Protein AF-A0A5J4QDT3-F1 (afdb_monomer_lite)

Foldseek 3Di:
DVVLLVLLVVLVVLVVCLVCPCVVVDDRDPVVNVVSVVVNVVSLVVLVVVDDPDPVVNVVSVD

InterPro domains:
  IPR010570 UpxZ family [PF06603] (8-62)
  IPR038533 UpxZ superfamily [G3DSA:1.25.40.810] (1-63)

Radius of gyration: 13.74 Å; chains: 1; bounding box: 30×17×38 Å

pLDDT: mean 89.85, std 8.6, range [56.78, 98.19]

Organism: NCBI:txid433724

Secondary structure (DSSP, 8-state):
-HHHHHHHHHHHHHHHHHHTTTTTS----HHHHHHHHHHHHHHHHHHHTT--SSHHHHHHHH-

Sequence (63 aa):
MSGLTTQIRELQRLTHELLYLGTDGSAVYSDRFCQLNEDVLKCSDALLELRSENPEEEAHICS

Structure (mmCIF, N/CA/C/O backbone):
data_AF-A0A5J4QDT3-F1
#
_entry.id   AF-A0A5J4QDT3-F1
#
loop_
_atom_site.group_PDB
_atom_site.id
_atom_site.type_symbol
_atom_site.label_atom_id
_atom_site.label_alt_id
_atom_site.label_comp_id
_atom_site.label_asym_id
_atom_site.label_entity_id
_atom_site.label_seq_id
_atom_site.pdbx_PDB_ins_code
_atom_site.Cartn_x
_atom_site.Cartn_y
_atom_site.Cartn_z
_atom_site.occupancy
_atom_site.B_iso_or_equiv
_atom_site.auth_seq_id
_atom_site.auth_comp_id
_atom_site.auth_asym_id
_atom_site.auth_atom_id
_atom_site.pdbx_PDB_model_num
ATOM 1 N N . MET A 1 1 ? -10.790 -10.358 14.820 1.00 56.78 1 MET A N 1
ATOM 2 C CA . MET A 1 1 ? -9.352 -10.009 14.792 1.00 56.78 1 MET A CA 1
ATOM 3 C C . MET A 1 1 ? -8.613 -10.521 13.554 1.00 56.78 1 MET A C 1
ATOM 5 O O . MET A 1 1 ? -7.806 -9.773 13.034 1.00 56.78 1 MET A O 1
ATOM 9 N N . SER A 1 2 ? -8.896 -11.713 13.004 1.00 68.62 2 SER A N 1
ATOM 10 C CA . SER A 1 2 ? -8.185 -12.212 11.804 1.00 68.62 2 SER A CA 1
ATOM 11 C C . SER A 1 2 ? -8.398 -11.381 10.526 1.00 68.62 2 SER A C 1
ATOM 13 O O . SER A 1 2 ? -7.470 -11.264 9.731 1.00 68.62 2 SER A O 1
ATOM 15 N N . GLY A 1 3 ? -9.581 -10.786 10.327 1.00 80.25 3 GLY A N 1
ATOM 16 C CA . GLY A 1 3 ? -9.879 -9.962 9.144 1.00 80.25 3 GLY A CA 1
ATOM 17 C C . GLY A 1 3 ? -9.076 -8.658 9.084 1.00 80.25 3 GLY A C 1
ATOM 18 O O . GLY A 1 3 ? -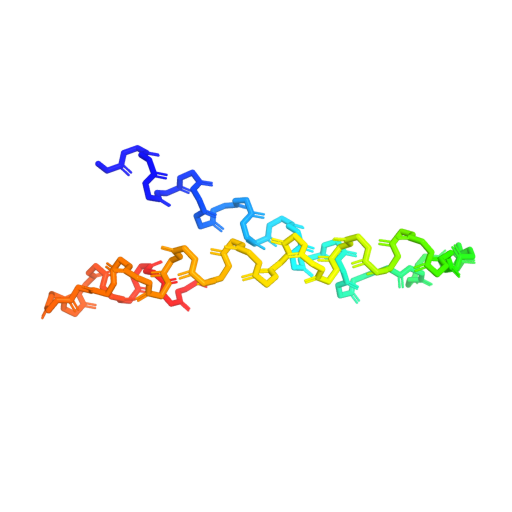8.428 -8.393 8.077 1.00 80.25 3 GLY A O 1
ATOM 19 N N . LEU A 1 4 ? -9.039 -7.907 10.192 1.00 82.19 4 LEU A N 1
ATOM 20 C CA . LEU A 1 4 ? -8.335 -6.623 10.286 1.00 82.19 4 LEU A CA 1
ATOM 21 C C . LEU A 1 4 ? -6.824 -6.780 10.067 1.00 82.19 4 LEU A C 1
ATOM 23 O O . LEU A 1 4 ? -6.239 -6.115 9.220 1.00 82.19 4 LEU A O 1
ATOM 27 N N . THR A 1 5 ? -6.199 -7.736 10.761 1.00 84.81 5 THR A N 1
ATOM 28 C CA . THR A 1 5 ? -4.766 -8.020 10.594 1.00 84.81 5 THR A CA 1
ATOM 29 C C . THR A 1 5 ? -4.430 -8.473 9.168 1.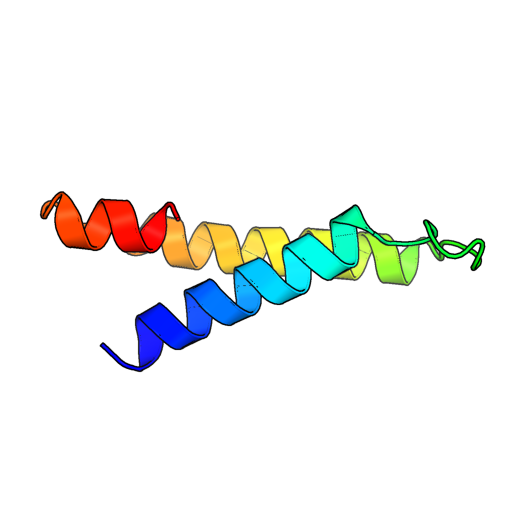00 84.81 5 THR A C 1
ATOM 31 O O . THR A 1 5 ? -3.328 -8.226 8.686 1.00 84.81 5 THR A O 1
ATOM 34 N N . THR A 1 6 ? -5.364 -9.132 8.474 1.00 88.81 6 THR A N 1
ATOM 35 C CA . THR A 1 6 ? -5.176 -9.516 7.066 1.00 88.81 6 THR A CA 1
ATOM 36 C C . THR A 1 6 ? -5.209 -8.292 6.150 1.00 88.81 6 THR A C 1
ATOM 38 O O . THR A 1 6 ? -4.345 -8.174 5.287 1.00 88.81 6 THR A O 1
ATOM 41 N N . GLN A 1 7 ? -6.139 -7.357 6.367 1.00 89.12 7 GLN A N 1
ATOM 42 C CA . GLN A 1 7 ? -6.223 -6.110 5.596 1.00 89.12 7 GLN A CA 1
ATOM 43 C C . GLN A 1 7 ? -5.000 -5.208 5.806 1.00 89.12 7 GLN A C 1
ATOM 45 O O . GLN A 1 7 ? -4.444 -4.714 4.830 1.00 89.12 7 GLN A O 1
ATOM 50 N N . ILE A 1 8 ? -4.527 -5.058 7.049 1.00 90.56 8 ILE A N 1
ATOM 51 C CA . ILE A 1 8 ? -3.313 -4.282 7.361 1.00 90.56 8 ILE A CA 1
ATOM 52 C C . ILE A 1 8 ? -2.094 -4.874 6.644 1.00 90.56 8 ILE A C 1
ATOM 54 O O . ILE A 1 8 ? -1.342 -4.152 5.994 1.00 90.56 8 ILE A O 1
ATOM 58 N N . ARG A 1 9 ? -1.916 -6.201 6.697 1.00 92.50 9 ARG A N 1
ATOM 59 C CA . ARG A 1 9 ? -0.805 -6.874 6.000 1.00 92.50 9 ARG A CA 1
ATOM 60 C C . ARG A 1 9 ? -0.869 -6.700 4.489 1.00 92.50 9 ARG A C 1
ATOM 62 O O . ARG A 1 9 ? 0.174 -6.545 3.860 1.00 92.50 9 ARG A O 1
ATOM 69 N N . GLU A 1 10 ? -2.065 -6.732 3.912 1.00 94.44 10 GLU A N 1
ATOM 70 C CA . GLU A 1 10 ? -2.228 -6.524 2.475 1.00 94.44 10 GLU A CA 1
ATOM 71 C C . GLU A 1 10 ? -1.909 -5.078 2.079 1.00 94.44 10 GLU A C 1
ATOM 73 O O . GLU A 1 10 ? -1.165 -4.866 1.122 1.00 94.44 10 GLU A O 1
ATOM 78 N N . LEU A 1 11 ? -2.356 -4.089 2.862 1.00 95.25 11 LEU A N 1
ATOM 79 C CA . LEU A 1 11 ? -1.980 -2.692 2.649 1.00 95.25 11 LEU A CA 1
ATOM 80 C C . LEU A 1 11 ? -0.460 -2.493 2.757 1.00 95.25 11 LEU A C 1
ATOM 82 O O . LEU A 1 11 ? 0.136 -1.852 1.891 1.00 95.25 11 LEU A O 1
ATOM 86 N N . GLN A 1 12 ? 0.182 -3.071 3.777 1.00 94.75 12 GLN A N 1
ATOM 87 C CA . GLN A 1 12 ? 1.639 -3.020 3.945 1.00 94.75 12 GLN A CA 1
ATOM 88 C C . GLN A 1 12 ? 2.363 -3.634 2.739 1.00 94.75 12 GLN A C 1
ATOM 90 O O . GLN A 1 12 ? 3.321 -3.051 2.229 1.00 94.75 12 GLN A O 1
ATOM 95 N N . ARG A 1 13 ? 1.884 -4.781 2.238 1.00 96.94 13 ARG A N 1
ATOM 96 C CA . ARG A 1 13 ? 2.443 -5.456 1.060 1.00 96.94 13 ARG A CA 1
ATOM 97 C C . ARG A 1 13 ? 2.333 -4.589 -0.195 1.00 96.94 13 ARG A C 1
ATOM 99 O O . ARG A 1 13 ? 3.333 -4.401 -0.884 1.00 96.94 13 ARG A O 1
ATOM 106 N N . LEU A 1 14 ? 1.143 -4.061 -0.481 1.00 97.69 14 LEU A N 1
ATOM 107 C CA . LEU A 1 14 ? 0.882 -3.220 -1.653 1.00 97.69 14 LEU A CA 1
ATOM 108 C C . LEU A 1 14 ? 1.676 -1.911 -1.599 1.00 97.69 14 LEU A C 1
ATOM 110 O O . LEU A 1 14 ? 2.269 -1.504 -2.594 1.00 97.69 14 LEU A O 1
ATOM 114 N N . THR A 1 15 ? 1.745 -1.285 -0.423 1.00 97.00 15 THR A N 1
ATOM 115 C CA . THR A 1 15 ? 2.506 -0.048 -0.215 1.00 97.00 15 THR A CA 1
ATOM 116 C C . THR A 1 15 ? 3.999 -0.289 -0.401 1.00 97.00 15 THR A C 1
ATOM 118 O O . THR A 1 15 ? 4.663 0.489 -1.081 1.00 97.00 15 THR A O 1
ATOM 121 N N . HIS A 1 16 ? 4.534 -1.389 0.136 1.00 96.94 16 HIS A N 1
ATOM 122 C CA . HIS A 1 16 ? 5.924 -1.770 -0.095 1.00 96.94 16 HIS A CA 1
ATOM 123 C C . HIS A 1 16 ? 6.195 -1.999 -1.588 1.00 96.94 16 HIS A C 1
ATOM 125 O O . HIS A 1 16 ? 7.186 -1.513 -2.123 1.00 96.94 16 HIS A O 1
ATOM 131 N N . GLU A 1 17 ? 5.312 -2.710 -2.286 1.00 96.56 17 GLU A N 1
ATOM 132 C CA . GLU A 1 17 ? 5.458 -2.940 -3.723 1.00 96.56 17 GLU A CA 1
ATOM 133 C C . GLU A 1 17 ? 5.449 -1.629 -4.526 1.00 96.56 17 GLU A C 1
ATOM 135 O O . GLU A 1 17 ? 6.299 -1.434 -5.392 1.00 96.56 17 GLU A O 1
ATOM 140 N N . LEU A 1 18 ? 4.544 -0.704 -4.197 1.00 97.12 18 LEU A N 1
ATOM 141 C CA . LEU A 1 18 ? 4.458 0.608 -4.832 1.00 97.12 18 LEU A CA 1
ATOM 142 C C . LEU A 1 18 ? 5.696 1.477 -4.553 1.00 97.12 18 LEU A C 1
ATOM 144 O O . LEU A 1 18 ? 6.234 2.083 -5.477 1.00 97.12 18 LEU A O 1
ATOM 148 N N . LEU A 1 19 ? 6.163 1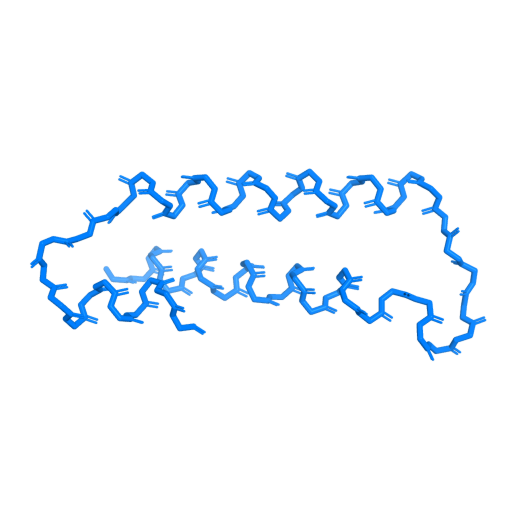.526 -3.301 1.00 96.69 19 LEU A N 1
ATOM 149 C CA . LEU A 1 19 ? 7.314 2.338 -2.885 1.00 96.69 19 LEU A CA 1
ATOM 150 C C . LEU A 1 19 ? 8.624 1.880 -3.529 1.00 96.69 19 LEU A C 1
ATOM 152 O O . LEU A 1 19 ? 9.485 2.706 -3.828 1.00 96.69 19 LEU A O 1
ATOM 156 N N . TYR A 1 20 ? 8.776 0.572 -3.731 1.00 96.19 20 TYR A N 1
ATOM 157 C CA . TYR A 1 20 ? 9.985 -0.015 -4.303 1.00 96.19 20 TYR A CA 1
ATOM 158 C C . TYR A 1 20 ? 9.875 -0.299 -5.805 1.00 96.19 20 TYR A C 1
ATOM 160 O O . TYR A 1 20 ? 10.811 -0.851 -6.393 1.00 96.19 20 TYR A O 1
ATOM 168 N N . LEU A 1 21 ? 8.782 0.102 -6.458 1.00 96.19 21 LEU A N 1
ATOM 169 C CA . LEU A 1 21 ? 8.585 -0.132 -7.883 1.00 96.19 21 LEU A CA 1
ATOM 170 C C . LEU A 1 21 ? 9.701 0.528 -8.712 1.00 96.19 21 LEU A C 1
ATOM 172 O O . LEU A 1 21 ? 9.901 1.740 -8.664 1.00 96.19 21 LEU A O 1
ATOM 176 N N . GLY A 1 22 ? 10.434 -0.282 -9.481 1.00 94.06 22 GLY A N 1
ATOM 177 C CA . GLY A 1 22 ? 11.539 0.174 -10.332 1.00 94.06 22 GLY A CA 1
ATOM 178 C C . GLY A 1 22 ? 12.840 0.502 -9.592 1.00 94.06 22 GLY A C 1
ATOM 179 O O . GLY A 1 22 ? 13.812 0.917 -10.223 1.00 94.06 22 GLY A O 1
ATOM 180 N N . THR A 1 23 ? 12.906 0.301 -8.271 1.00 95.81 23 THR A N 1
ATOM 181 C CA . THR A 1 23 ? 14.153 0.49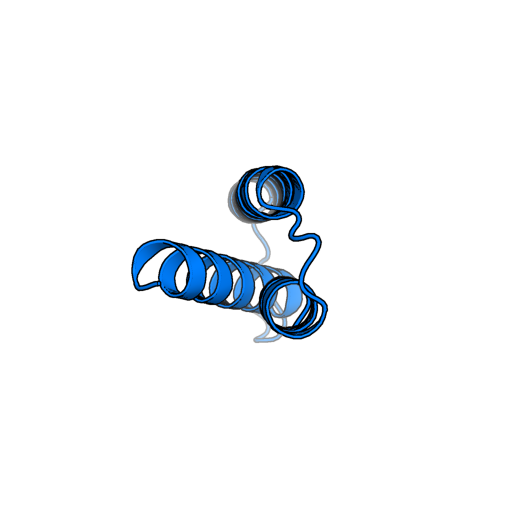7 -7.501 1.00 95.81 23 THR A CA 1
ATOM 182 C C . THR A 1 23 ? 15.227 -0.549 -7.818 1.00 95.81 23 THR A C 1
ATOM 184 O O . THR A 1 23 ? 16.411 -0.309 -7.597 1.00 95.81 23 THR A O 1
ATOM 187 N N . ASP A 1 24 ? 14.826 -1.681 -8.392 1.00 94.94 24 ASP A N 1
ATOM 188 C CA . ASP A 1 24 ? 15.678 -2.757 -8.904 1.00 94.94 24 ASP A CA 1
ATOM 189 C C . ASP A 1 24 ? 16.237 -2.477 -10.315 1.00 94.94 24 ASP A C 1
ATOM 191 O O . ASP A 1 24 ? 16.980 -3.292 -10.861 1.00 94.94 24 ASP A O 1
ATOM 195 N N . GLY A 1 25 ? 15.894 -1.329 -10.912 1.00 94.06 25 GLY A N 1
ATOM 196 C CA . GLY A 1 25 ? 16.262 -0.966 -12.281 1.00 94.06 25 GLY A CA 1
ATOM 197 C C . GLY A 1 25 ? 15.326 -1.530 -13.355 1.00 94.06 25 GLY A C 1
ATOM 198 O O . GLY A 1 25 ? 15.578 -1.316 -14.543 1.00 94.06 25 GLY A O 1
ATOM 199 N N . SER A 1 26 ? 14.248 -2.221 -12.969 1.00 93.94 26 SER A N 1
ATOM 200 C CA . SER A 1 26 ? 13.203 -2.665 -13.893 1.00 93.94 26 SER A CA 1
ATOM 201 C C . SER A 1 26 ? 12.407 -1.479 -14.447 1.00 93.94 26 SER A C 1
ATOM 203 O O . SER A 1 26 ? 12.248 -0.442 -13.800 1.00 93.94 26 SER A O 1
ATOM 205 N N . ALA A 1 27 ? 11.869 -1.630 -15.660 1.00 94.00 27 ALA A N 1
ATOM 206 C CA . ALA A 1 27 ? 11.004 -0.615 -16.250 1.00 94.00 27 ALA A CA 1
ATOM 207 C C . ALA A 1 27 ? 9.718 -0.450 -15.425 1.00 94.00 27 ALA A C 1
ATOM 209 O O . ALA A 1 27 ? 9.044 -1.427 -15.093 1.00 94.00 27 ALA A O 1
ATOM 210 N N . VAL A 1 28 ? 9.354 0.799 -15.139 1.00 95.50 28 VAL A N 1
ATOM 211 C CA . VAL A 1 28 ? 8.081 1.127 -14.493 1.00 95.50 28 VAL A CA 1
ATOM 212 C C . VAL A 1 28 ? 7.013 1.263 -15.569 1.00 95.50 28 VAL A C 1
ATOM 214 O O . VAL A 1 28 ? 7.025 2.212 -16.355 1.00 95.50 28 VAL A O 1
ATOM 217 N N . TYR A 1 29 ? 6.085 0.311 -15.602 1.00 95.50 29 TYR A N 1
ATOM 218 C CA . TYR A 1 29 ? 4.937 0.368 -16.496 1.00 95.50 29 TYR A CA 1
ATOM 219 C C . TYR A 1 29 ? 3.799 1.167 -15.859 1.00 95.50 29 TYR A C 1
ATOM 221 O O . TYR A 1 29 ? 3.458 0.975 -14.689 1.00 95.50 29 TYR A O 1
ATOM 229 N N . SER A 1 30 ? 3.219 2.088 -16.630 1.00 95.12 30 SER A N 1
ATOM 230 C CA . SER A 1 30 ? 2.198 3.016 -16.137 1.00 95.12 30 SER A CA 1
ATOM 231 C C . SER A 1 30 ? 0.918 2.311 -15.698 1.00 95.12 30 SER A C 1
ATOM 233 O O . SER A 1 30 ? 0.315 2.714 -14.714 1.00 95.12 30 SER A O 1
ATOM 235 N N . ASP A 1 31 ? 0.516 1.248 -16.392 1.00 97.25 31 ASP A N 1
ATOM 236 C CA . ASP A 1 31 ? -0.632 0.414 -16.026 1.00 97.25 31 ASP A CA 1
ATOM 237 C C . ASP A 1 31 ? -0.431 -0.255 -14.659 1.00 97.25 31 ASP A C 1
ATOM 239 O O . ASP A 1 31 ? -1.304 -0.160 -13.795 1.00 97.25 31 ASP A O 1
ATOM 243 N N . ARG A 1 32 ? 0.746 -0.850 -14.416 1.00 95.38 32 ARG A N 1
ATOM 244 C CA . ARG A 1 32 ? 1.087 -1.451 -13.121 1.00 95.38 32 ARG A CA 1
ATOM 245 C C . ARG A 1 32 ? 1.163 -0.406 -12.014 1.00 95.38 32 ARG A C 1
ATOM 247 O O . ARG A 1 32 ? 0.665 -0.648 -10.917 1.00 95.38 32 ARG A O 1
ATOM 254 N N . PHE A 1 33 ? 1.757 0.753 -12.294 1.00 96.06 33 PHE A N 1
ATOM 255 C CA . PHE A 1 33 ? 1.827 1.852 -11.335 1.00 96.06 33 PHE A CA 1
ATOM 256 C C . PHE A 1 33 ? 0.429 2.364 -10.959 1.00 96.06 33 PHE A C 1
ATOM 258 O O . PHE A 1 33 ? 0.128 2.495 -9.774 1.00 96.06 33 PHE A O 1
ATOM 265 N N . CYS A 1 34 ? -0.444 2.604 -11.942 1.00 97.31 34 CYS A N 1
ATOM 266 C CA . CYS A 1 34 ? -1.825 3.022 -11.701 1.00 97.31 34 CYS A CA 1
ATOM 267 C C . CYS A 1 34 ? -2.598 1.978 -10.888 1.00 97.31 34 CYS A C 1
ATOM 269 O O . CYS A 1 34 ? -3.234 2.340 -9.902 1.00 97.31 34 CYS A O 1
ATOM 271 N N . GLN A 1 35 ? -2.480 0.693 -11.241 1.00 97.88 35 GLN A N 1
ATOM 272 C CA . GLN A 1 35 ? -3.122 -0.396 -10.504 1.00 97.88 35 GLN A CA 1
ATOM 273 C C . GLN A 1 35 ? -2.697 -0.416 -9.029 1.00 97.88 35 GLN A C 1
ATOM 275 O O . GLN A 1 35 ? -3.551 -0.429 -8.149 1.00 97.88 35 GLN A O 1
ATOM 280 N N . LEU A 1 36 ? -1.391 -0.360 -8.750 1.00 97.88 36 LEU A N 1
ATOM 281 C CA . LEU A 1 36 ? -0.887 -0.360 -7.374 1.00 97.88 36 LEU A CA 1
ATOM 282 C C . LEU A 1 36 ? -1.382 0.853 -6.575 1.00 97.88 36 LEU A C 1
ATOM 284 O O . LEU A 1 36 ? -1.746 0.700 -5.413 1.00 97.88 36 LEU A O 1
ATOM 288 N N . ASN A 1 37 ? -1.443 2.040 -7.185 1.00 97.62 37 ASN A N 1
ATOM 289 C CA . ASN A 1 37 ? -1.992 3.227 -6.520 1.00 97.62 37 ASN A CA 1
ATOM 290 C C . ASN A 1 37 ? -3.481 3.066 -6.187 1.00 97.62 37 ASN A C 1
ATOM 292 O O . ASN A 1 37 ? -3.897 3.400 -5.079 1.00 97.62 37 ASN A O 1
ATOM 296 N N . GLU A 1 38 ? -4.285 2.550 -7.120 1.00 98.19 38 GLU A N 1
ATOM 297 C CA . GLU A 1 38 ? -5.708 2.304 -6.875 1.00 98.19 38 GLU A CA 1
ATOM 298 C C . GLU A 1 38 ? -5.937 1.265 -5.776 1.00 98.19 38 GLU A C 1
ATOM 300 O O . GLU A 1 38 ? -6.829 1.437 -4.946 1.00 98.19 38 GLU A O 1
ATOM 305 N N . ASP A 1 39 ? -5.153 0.189 -5.767 1.00 97.81 39 ASP A N 1
ATOM 306 C CA . ASP A 1 39 ? -5.304 -0.896 -4.799 1.00 97.81 39 ASP A CA 1
ATOM 307 C C . ASP A 1 39 ? -4.876 -0.456 -3.389 1.00 97.81 39 ASP A C 1
ATOM 309 O O . ASP A 1 39 ? -5.570 -0.758 -2.414 1.00 97.81 39 ASP A O 1
ATOM 313 N N . VAL A 1 40 ? -3.790 0.323 -3.278 1.00 97.50 40 VAL A N 1
ATOM 314 C CA . VAL A 1 40 ? -3.373 0.965 -2.019 1.00 97.50 40 VAL A CA 1
ATOM 315 C C . VAL A 1 40 ? -4.457 1.912 -1.510 1.00 97.50 40 VAL A C 1
ATOM 317 O O . VAL A 1 40 ? -4.812 1.842 -0.332 1.00 97.50 40 VAL A O 1
ATOM 320 N N . LEU A 1 41 ? -5.016 2.763 -2.377 1.00 96.38 41 LEU A N 1
ATOM 321 C CA . LEU A 1 41 ? -6.085 3.690 -1.999 1.00 96.38 41 LEU A CA 1
ATOM 322 C C . LEU A 1 41 ? -7.322 2.940 -1.486 1.00 96.38 41 LEU A C 1
ATOM 324 O O . LEU A 1 41 ? -7.761 3.192 -0.369 1.00 96.38 41 LEU A O 1
ATOM 328 N N . LYS A 1 42 ? -7.824 1.953 -2.240 1.00 95.69 42 LYS A N 1
ATOM 329 C CA . LYS A 1 42 ? -8.997 1.147 -1.850 1.00 95.69 42 LYS A CA 1
ATOM 330 C C . LYS A 1 42 ? -8.797 0.444 -0.505 1.00 95.69 42 LYS A C 1
ATOM 332 O O . LYS A 1 42 ? -9.710 0.421 0.317 1.00 95.69 42 LYS A O 1
ATOM 337 N N . CYS A 1 43 ? -7.617 -0.137 -0.273 1.00 92.88 43 CYS A N 1
ATOM 338 C CA . CYS A 1 43 ? -7.310 -0.789 1.002 1.00 92.88 43 CYS A CA 1
ATOM 339 C C . CYS A 1 43 ? -7.211 0.216 2.156 1.00 92.88 43 CYS A C 1
ATOM 341 O O . CYS A 1 43 ? -7.650 -0.088 3.263 1.00 92.88 43 CYS A O 1
ATOM 343 N N . SER A 1 44 ? -6.658 1.404 1.898 1.00 92.31 44 SER A N 1
ATOM 344 C CA . SER A 1 44 ? -6.535 2.465 2.903 1.00 92.31 44 SER A CA 1
ATOM 345 C C . SER A 1 44 ? -7.902 3.014 3.301 1.00 92.31 44 SER A C 1
ATOM 347 O O . SER A 1 44 ? -8.182 3.128 4.490 1.00 92.31 44 SER A O 1
ATOM 349 N N . ASP A 1 45 ? -8.776 3.278 2.328 1.00 93.25 45 ASP A N 1
ATOM 350 C CA . ASP A 1 45 ? -10.142 3.748 2.571 1.00 93.25 45 ASP A CA 1
ATOM 351 C C . ASP A 1 45 ? -10.937 2.733 3.405 1.00 93.25 45 ASP A C 1
ATOM 353 O O . ASP A 1 45 ? -11.567 3.099 4.396 1.00 93.25 45 ASP A O 1
ATOM 357 N N . ALA A 1 46 ? -10.829 1.438 3.085 1.00 90.12 46 ALA A N 1
ATOM 358 C CA . ALA A 1 46 ? -11.489 0.383 3.853 1.00 90.12 46 ALA A CA 1
ATOM 359 C C . ALA A 1 46 ? -11.010 0.313 5.318 1.00 90.12 46 ALA A C 1
ATOM 361 O O . ALA A 1 46 ? -11.804 0.019 6.210 1.00 90.12 46 ALA A O 1
ATOM 362 N N . LEU A 1 47 ? -9.724 0.575 5.578 1.00 88.44 47 LEU A N 1
ATOM 363 C CA . LEU A 1 47 ? -9.165 0.618 6.935 1.00 88.44 47 LEU A CA 1
ATOM 364 C C . LEU A 1 47 ? -9.526 1.910 7.680 1.00 88.44 47 LEU A C 1
ATOM 366 O O . LEU A 1 47 ? -9.765 1.865 8.883 1.00 88.44 47 LEU A O 1
ATOM 370 N N . LEU A 1 48 ? -9.627 3.041 6.981 1.00 85.50 48 LEU A N 1
ATOM 371 C CA . LEU A 1 48 ? -10.090 4.307 7.557 1.00 85.50 48 LEU A CA 1
ATOM 372 C C . LEU A 1 48 ? -11.550 4.226 8.023 1.00 85.50 48 LEU A C 1
ATOM 374 O O . LEU A 1 48 ? -11.899 4.795 9.058 1.00 85.50 48 LEU A O 1
ATOM 378 N N . GLU A 1 49 ? -12.397 3.486 7.305 1.00 85.25 49 GLU A N 1
ATOM 379 C CA . GLU A 1 49 ? -13.777 3.210 7.727 1.00 85.25 49 GLU A CA 1
ATOM 380 C C . GLU A 1 49 ? -13.860 2.356 9.007 1.00 85.25 49 GLU A C 1
ATOM 382 O O . GLU A 1 49 ? -14.877 2.382 9.700 1.00 85.25 49 GLU A O 1
ATOM 387 N N . LEU A 1 50 ? -12.789 1.632 9.356 1.00 81.56 50 LEU A N 1
ATOM 388 C CA . LEU A 1 50 ? -12.690 0.765 10.538 1.00 81.56 50 LEU A CA 1
ATOM 389 C C . LEU A 1 50 ? -12.169 1.483 11.796 1.00 81.56 50 LEU A C 1
ATOM 391 O O . LEU A 1 50 ? -11.883 0.806 12.785 1.00 81.56 50 LEU A O 1
ATOM 395 N N . ARG A 1 51 ? -12.062 2.822 11.773 1.00 76.38 51 ARG A N 1
ATOM 396 C CA . ARG A 1 51 ? -11.589 3.662 12.889 1.00 76.38 51 ARG A CA 1
ATOM 397 C C . ARG A 1 51 ? -12.118 3.176 14.242 1.00 76.38 51 ARG A C 1
ATOM 399 O O . ARG A 1 51 ? -13.333 3.086 14.439 1.00 76.38 51 ARG A O 1
ATOM 406 N N . SER A 1 52 ? -11.213 2.927 15.187 1.00 75.12 52 SER A N 1
ATOM 407 C CA . SER A 1 52 ? -11.567 2.482 16.537 1.00 75.12 52 SER A CA 1
ATOM 408 C C . SER A 1 52 ? -11.480 3.633 17.539 1.00 75.12 52 SER A C 1
ATOM 410 O O . SER A 1 52 ? -10.621 4.507 17.463 1.00 75.12 52 SER A O 1
ATOM 412 N N . GLU A 1 53 ? -12.382 3.641 18.522 1.00 81.31 53 GLU A N 1
ATOM 413 C CA . GLU A 1 53 ? -12.265 4.523 19.692 1.00 81.31 53 GLU A CA 1
ATOM 414 C C . GLU A 1 53 ? -11.250 3.983 20.715 1.00 81.31 53 GLU A C 1
ATOM 416 O O . GLU A 1 53 ? -10.850 4.705 21.629 1.00 81.31 53 GLU A O 1
ATOM 421 N N . ASN A 1 54 ? -10.815 2.724 20.566 1.00 85.69 54 ASN A N 1
ATOM 422 C CA . ASN A 1 54 ? -9.767 2.126 21.381 1.00 85.69 54 ASN A CA 1
ATOM 423 C C . ASN A 1 54 ? -8.379 2.509 20.824 1.00 85.69 54 ASN A C 1
ATOM 425 O O . ASN A 1 54 ? -8.044 2.096 19.712 1.00 85.69 54 ASN A O 1
ATOM 429 N N . PRO A 1 55 ? -7.531 3.215 21.598 1.00 84.06 55 PRO A N 1
ATOM 430 C CA . PRO A 1 55 ? -6.200 3.622 21.152 1.00 84.06 55 PRO A CA 1
ATOM 431 C C . PRO A 1 55 ? -5.280 2.465 20.745 1.00 84.06 55 PRO A C 1
ATOM 433 O O . PRO A 1 55 ? -4.432 2.655 19.880 1.00 84.06 55 PRO A O 1
ATOM 436 N N . GLU A 1 56 ? -5.415 1.282 21.351 1.00 83.00 56 GLU A N 1
ATOM 437 C CA . GLU A 1 56 ? -4.597 0.113 20.996 1.00 83.00 56 GLU A CA 1
ATOM 438 C C . GLU A 1 56 ? -4.998 -0.464 19.634 1.00 83.00 56 GLU A C 1
ATOM 440 O O . GLU A 1 56 ? -4.140 -0.843 18.837 1.00 83.00 56 GLU A O 1
ATOM 445 N N . GLU A 1 57 ? -6.300 -0.505 19.346 1.00 78.00 57 GLU A N 1
ATOM 446 C CA . GLU A 1 57 ? -6.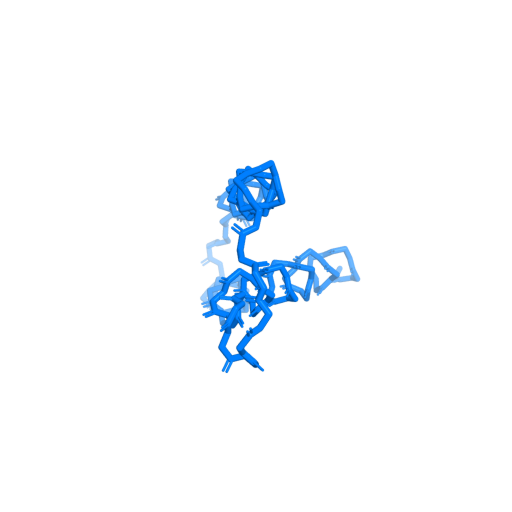813 -0.960 18.052 1.00 78.00 57 GLU A CA 1
ATOM 447 C C . GLU A 1 57 ? -6.528 0.067 16.955 1.00 78.00 57 GLU A C 1
ATOM 449 O O . GLU A 1 57 ? -6.093 -0.312 15.871 1.00 78.00 57 GLU A O 1
ATOM 454 N N . GLU A 1 58 ? -6.683 1.359 17.250 1.00 84.25 58 GLU A N 1
ATOM 455 C CA . GLU A 1 58 ? -6.339 2.443 16.327 1.00 84.25 58 GLU A CA 1
ATOM 456 C C . GLU A 1 58 ? -4.834 2.459 16.025 1.00 84.25 58 GLU A C 1
ATOM 458 O O . GLU A 1 58 ? -4.427 2.554 14.869 1.00 84.25 58 GLU A O 1
ATOM 463 N N . ALA A 1 59 ? -3.985 2.266 17.041 1.00 82.56 59 ALA A N 1
ATOM 464 C CA . ALA A 1 59 ? -2.547 2.120 16.836 1.00 82.56 59 ALA A CA 1
ATOM 465 C C .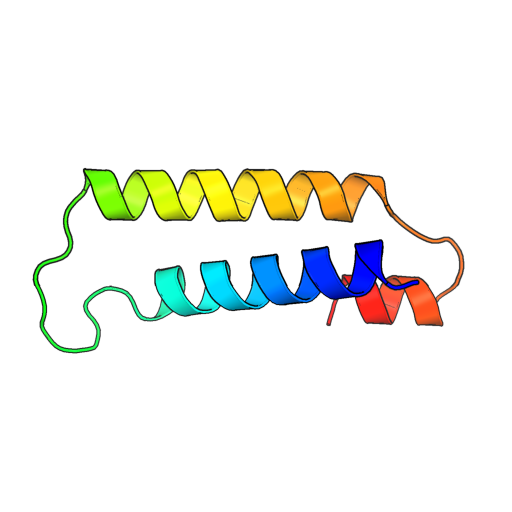 ALA A 1 59 ? -2.216 0.918 15.941 1.00 82.56 59 ALA A C 1
ATOM 467 O O . ALA A 1 59 ? -1.291 1.006 15.141 1.00 82.56 59 ALA A O 1
ATOM 468 N N . HIS A 1 60 ? -2.970 -0.182 16.044 1.00 79.94 60 HIS A N 1
ATOM 469 C CA . HIS A 1 60 ? -2.793 -1.337 15.165 1.00 79.94 60 HIS A CA 1
ATOM 470 C C . HIS A 1 60 ? -3.216 -1.043 13.719 1.00 79.94 60 HIS A C 1
ATOM 472 O O . HIS A 1 60 ? -2.561 -1.520 12.798 1.00 79.94 60 HIS A O 1
ATOM 478 N N . ILE A 1 61 ? -4.275 -0.254 13.512 1.00 80.81 61 ILE A N 1
ATOM 479 C CA . ILE A 1 61 ? -4.724 0.188 12.182 1.00 80.81 61 ILE A CA 1
ATOM 480 C C . ILE A 1 61 ? -3.691 1.123 11.533 1.00 80.81 61 ILE A C 1
ATOM 482 O O . ILE A 1 61 ? -3.447 1.026 10.332 1.00 80.81 61 ILE A O 1
ATOM 486 N N . CYS A 1 62 ? -3.075 2.011 12.318 1.00 83.19 62 CYS A N 1
ATOM 487 C CA . CYS A 1 62 ? -2.111 3.002 11.836 1.00 83.19 62 CYS A CA 1
ATOM 488 C C . CYS A 1 62 ? -0.654 2.509 11.717 1.00 83.19 62 CYS A C 1
ATOM 490 O O . CYS A 1 62 ? 0.170 3.268 11.203 1.00 83.19 62 CYS A O 1
ATOM 492 N N . SER A 1 63 ? -0.306 1.317 12.224 1.00 69.88 63 SER A N 1
ATOM 493 C CA . SER A 1 63 ? 1.081 0.801 12.233 1.00 69.88 63 SER A CA 1
ATOM 494 C C . SER A 1 63 ? 1.477 0.079 10.948 1.00 69.88 63 SER A C 1
ATOM 496 O O . SER A 1 63 ? 2.589 0.346 10.449 1.00 69.88 63 SER A O 1
#